Protein AF-A0A2H1JH56-F1 (afdb_monomer)

Mean predicted aligned error: 9.59 Å

Solvent-accessible surface area (backbone atoms only — not comparable to full-atom values): 7485 Å² total; per-residue (Å²): 142,88,85,82,91,70,71,98,82,67,80,95,61,45,46,69,56,55,51,50,50,52,52,56,53,55,72,72,42,90,65,87,82,66,81,47,46,87,77,46,77,48,76,46,80,59,65,58,68,41,59,71,32,37,47,52,38,52,77,62,44,45,33,72,48,66,43,74,84,80,58,95,63,44,70,60,52,54,51,50,40,58,76,68,62,45,66,42,72,26,62,44,99,84,72,42,74,41,92,89,44,69,42,62,75,54,81,87,77,58,89,55,89,92,55,107

Secondary structure (DSSP, 8-state):
-------TTS-TT-HHHHHHHHHHHHHTSS-TT---TTT-EEEE-SSS--HHHHHHHHHTT-EEEE--PPPTTHHHHHHHHHHTT-EEEEE-TTS-EEEEEEEE--BTTB--TT--

Structure (mmCIF, N/CA/C/O backbone):
data_AF-A0A2H1JH56-F1
#
_entry.id   AF-A0A2H1JH56-F1
#
loop_
_atom_site.group_PDB
_atom_site.id
_atom_site.type_symbol
_atom_site.label_atom_id
_atom_site.label_alt_id
_atom_site.label_comp_id
_atom_site.label_asym_id
_atom_site.label_entity_id
_atom_site.label_seq_id
_atom_site.pdbx_PDB_ins_code
_atom_site.Cartn_x
_atom_site.Cartn_y
_atom_site.Cartn_z
_atom_site.occupancy
_atom_site.B_iso_or_equiv
_atom_site.auth_seq_id
_atom_site.auth_comp_id
_atom_site.auth_asym_id
_atom_site.auth_atom_id
_atom_site.pdbx_PDB_model_num
ATOM 1 N N . MET A 1 1 ? 1.858 11.821 18.382 1.00 40.94 1 MET A N 1
ATOM 2 C CA . MET A 1 1 ? 2.579 10.535 18.484 1.00 40.94 1 MET A CA 1
ATOM 3 C C . MET A 1 1 ? 1.816 9.678 19.480 1.00 40.94 1 MET A C 1
ATOM 5 O O . MET A 1 1 ? 1.331 10.243 20.452 1.00 40.94 1 MET A O 1
ATOM 9 N N . ALA A 1 2 ? 1.623 8.390 19.203 1.00 54.28 2 ALA A N 1
ATOM 10 C CA . ALA A 1 2 ? 0.970 7.456 20.119 1.00 54.28 2 ALA A CA 1
ATOM 11 C C . ALA A 1 2 ? 1.945 6.319 20.414 1.00 54.28 2 ALA A C 1
ATOM 13 O O . ALA A 1 2 ? 2.526 5.758 19.487 1.00 54.28 2 ALA A O 1
ATOM 14 N N . GLU A 1 3 ? 2.135 6.016 21.692 1.00 53.12 3 GLU A N 1
ATOM 15 C CA . GLU A 1 3 ? 3.127 5.060 22.174 1.00 53.12 3 GLU A CA 1
ATOM 16 C C . GLU A 1 3 ? 2.514 4.183 23.270 1.00 53.12 3 GLU A C 1
ATOM 18 O O . GLU A 1 3 ? 1.735 4.656 24.097 1.00 53.12 3 GLU A O 1
ATOM 23 N N . ILE A 1 4 ? 2.835 2.888 23.254 1.00 62.94 4 ILE A N 1
ATOM 24 C CA . ILE A 1 4 ? 2.417 1.928 24.280 1.00 62.94 4 ILE A CA 1
ATOM 25 C C . ILE A 1 4 ? 3.679 1.450 24.995 1.00 62.94 4 ILE A C 1
ATOM 27 O O . ILE A 1 4 ? 4.514 0.765 24.403 1.00 62.94 4 ILE A O 1
ATOM 31 N N . LE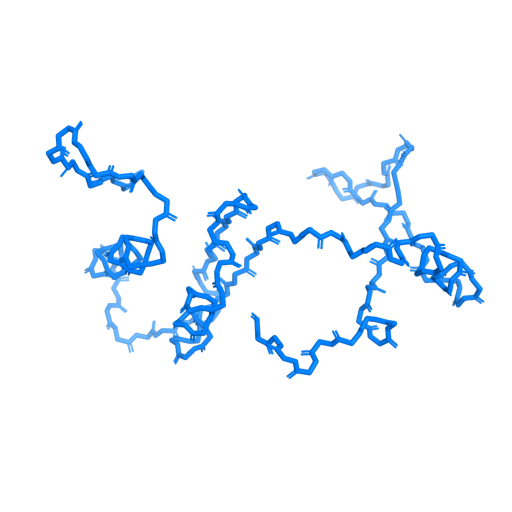U A 1 5 ? 3.812 1.798 26.276 1.00 52.56 5 LEU A N 1
ATOM 32 C CA . LEU A 1 5 ? 4.877 1.291 27.142 1.00 52.56 5 LEU A CA 1
ATOM 33 C C . LEU A 1 5 ? 4.641 -0.188 27.457 1.00 52.56 5 LEU A C 1
ATOM 35 O O . LEU A 1 5 ? 3.560 -0.573 27.906 1.00 52.56 5 LEU A O 1
ATOM 39 N N . ARG A 1 6 ? 5.669 -1.016 27.241 1.00 60.62 6 ARG A N 1
ATOM 40 C CA . ARG A 1 6 ? 5.637 -2.455 27.527 1.00 60.62 6 ARG A CA 1
ATOM 41 C C . ARG A 1 6 ? 6.666 -2.861 28.586 1.00 60.62 6 ARG A C 1
ATOM 43 O O . ARG A 1 6 ? 7.695 -2.198 28.718 1.00 60.62 6 ARG A O 1
ATOM 50 N N . PRO A 1 7 ? 6.424 -3.965 29.323 1.00 54.62 7 PRO A N 1
ATOM 51 C CA . PRO A 1 7 ? 7.452 -4.606 30.138 1.00 54.62 7 PRO A CA 1
ATOM 52 C C . PRO A 1 7 ? 8.637 -4.998 29.247 1.00 54.62 7 PRO A C 1
ATOM 54 O O . PRO A 1 7 ? 8.423 -5.474 28.132 1.00 54.62 7 PRO A O 1
ATOM 57 N N . GLY A 1 8 ? 9.868 -4.811 29.730 1.00 50.62 8 GLY A N 1
ATOM 58 C CA . GLY A 1 8 ? 11.110 -4.792 28.935 1.00 50.62 8 GLY A CA 1
ATOM 59 C C . GLY A 1 8 ? 11.542 -6.076 28.203 1.00 50.62 8 GLY A C 1
ATOM 60 O O . GLY A 1 8 ? 12.719 -6.203 27.894 1.00 50.62 8 GLY A O 1
ATOM 61 N N . ASN A 1 9 ? 10.637 -7.023 27.933 1.00 49.03 9 ASN A N 1
ATOM 62 C CA . ASN A 1 9 ? 10.915 -8.304 27.272 1.00 49.03 9 ASN A CA 1
ATOM 63 C C . ASN A 1 9 ? 9.931 -8.655 26.131 1.00 49.03 9 ASN A C 1
ATOM 65 O O . ASN A 1 9 ? 9.915 -9.787 25.654 1.00 49.03 9 ASN A O 1
ATOM 69 N N . ALA A 1 10 ? 9.070 -7.727 25.703 1.00 51.78 10 ALA A N 1
ATOM 70 C CA . ALA A 1 10 ? 8.160 -7.951 24.579 1.00 51.78 10 ALA A CA 1
ATOM 71 C C . ALA A 1 10 ? 8.738 -7.339 23.293 1.00 51.78 10 ALA A C 1
ATOM 73 O O . ALA A 1 10 ? 9.014 -6.141 23.248 1.00 51.78 10 ALA A O 1
ATOM 74 N N . GLY A 1 11 ? 8.923 -8.152 22.248 1.00 48.53 11 GLY A N 1
ATOM 75 C CA . GLY A 1 11 ? 9.367 -7.670 20.938 1.00 48.53 11 GLY A CA 1
ATOM 76 C C . GLY A 1 11 ? 8.398 -6.627 20.370 1.00 48.53 11 GLY A C 1
ATOM 77 O O . GLY A 1 11 ? 7.189 -6.848 20.344 1.00 48.53 11 GLY A O 1
ATOM 78 N N . SER A 1 12 ? 8.931 -5.496 19.900 1.00 54.06 12 SER A N 1
ATOM 79 C CA . SER A 1 12 ? 8.167 -4.310 19.477 1.00 54.06 12 SER A CA 1
ATOM 80 C C . SER A 1 12 ? 7.313 -4.485 18.201 1.00 54.06 12 SER A C 1
ATOM 82 O O . SER A 1 12 ? 6.651 -3.535 17.792 1.00 54.06 12 SER A O 1
ATOM 84 N N . ASN A 1 13 ? 7.309 -5.666 17.572 1.00 60.84 13 ASN A N 1
ATOM 85 C CA . ASN A 1 13 ? 7.023 -5.812 16.136 1.00 60.84 13 ASN A CA 1
ATOM 86 C C . ASN A 1 13 ? 5.959 -6.880 15.809 1.00 60.84 13 ASN A C 1
ATOM 88 O O . ASN A 1 13 ? 6.007 -7.490 14.743 1.00 60.84 13 ASN A O 1
ATOM 92 N N . THR A 1 14 ? 5.029 -7.183 16.722 1.00 70.50 14 THR A N 1
ATOM 93 C CA . THR A 1 14 ? 3.982 -8.185 16.440 1.00 70.50 14 THR A CA 1
ATOM 94 C C . THR A 1 14 ? 2.746 -7.518 15.850 1.00 70.50 14 THR A C 1
ATOM 96 O O . THR A 1 14 ? 2.333 -6.457 16.317 1.00 70.50 14 THR A O 1
ATOM 99 N N . ALA A 1 15 ? 2.080 -8.182 14.902 1.00 75.12 15 ALA A N 1
ATOM 100 C CA . ALA A 1 15 ? 0.797 -7.750 14.337 1.00 75.12 15 ALA A CA 1
ATOM 101 C C . ALA A 1 15 ? -0.217 -7.305 15.410 1.00 75.12 15 ALA A C 1
ATOM 103 O O . ALA A 1 15 ? -0.834 -6.246 15.313 1.00 75.12 15 ALA A O 1
ATOM 104 N N . ALA A 1 16 ? -0.330 -8.081 16.492 1.00 79.88 16 ALA A N 1
ATOM 105 C CA . ALA A 1 16 ? -1.224 -7.798 17.612 1.00 79.88 16 ALA A CA 1
ATOM 106 C C . ALA A 1 16 ? -0.952 -6.440 18.284 1.00 79.88 16 ALA A C 1
ATOM 108 O O . ALA A 1 16 ? -1.892 -5.750 18.693 1.00 79.88 16 ALA A O 1
ATOM 109 N N . ASP A 1 17 ? 0.313 -6.034 18.374 1.00 77.12 17 ASP A N 1
ATOM 110 C CA . ASP A 1 17 ? 0.701 -4.759 18.975 1.00 77.12 17 ASP A CA 1
ATOM 111 C C . ASP A 1 17 ? 0.327 -3.595 18.065 1.00 77.12 17 ASP A C 1
ATOM 113 O O . ASP A 1 17 ? -0.244 -2.607 18.527 1.00 77.12 17 ASP A O 1
ATOM 117 N N . HIS A 1 18 ? 0.567 -3.743 16.761 1.00 76.94 18 HIS A N 1
ATOM 118 C CA . HIS A 1 18 ? 0.174 -2.750 15.765 1.00 76.94 18 HIS A CA 1
ATOM 119 C C . HIS A 1 18 ? -1.346 -2.580 15.714 1.00 76.94 18 HIS A C 1
ATOM 121 O O . HIS A 1 18 ? -1.839 -1.454 15.745 1.00 76.94 18 HIS A O 1
ATOM 127 N N . ILE A 1 19 ? -2.103 -3.678 15.743 1.00 84.25 19 ILE A N 1
ATOM 128 C CA . ILE A 1 19 ? -3.569 -3.645 15.820 1.00 84.25 19 ILE A CA 1
ATOM 129 C C . ILE A 1 19 ? -4.033 -2.933 17.099 1.00 84.25 19 ILE A C 1
ATOM 131 O O . ILE A 1 19 ? -4.959 -2.121 17.056 1.00 84.25 19 ILE A O 1
ATOM 135 N N . SER A 1 20 ? -3.404 -3.220 18.242 1.00 85.88 20 SER A N 1
ATOM 136 C CA . SER A 1 20 ? -3.755 -2.602 19.528 1.00 85.88 20 SER A CA 1
ATOM 137 C C . SER A 1 20 ? -3.466 -1.102 19.537 1.00 85.88 20 SER A C 1
ATOM 139 O O . SER A 1 20 ? -4.307 -0.317 19.975 1.00 85.88 20 SER A O 1
ATOM 141 N N . LEU A 1 21 ? -2.323 -0.694 18.983 1.00 84.69 21 LEU A N 1
ATOM 142 C CA . LEU A 1 21 ? -1.960 0.709 18.824 1.00 84.69 21 LEU A CA 1
ATOM 143 C C . LEU A 1 21 ? -2.941 1.442 17.906 1.00 84.69 21 LEU A C 1
ATOM 145 O O . LEU A 1 21 ? -3.422 2.514 18.263 1.00 84.69 21 LEU A O 1
ATOM 149 N N . VAL A 1 22 ? -3.294 0.855 16.759 1.00 84.06 22 VAL A N 1
ATOM 150 C CA . VAL A 1 22 ? -4.265 1.454 15.832 1.00 84.06 22 VAL A CA 1
ATOM 151 C C . VAL A 1 22 ? -5.628 1.613 16.506 1.00 84.06 22 VAL A C 1
ATOM 153 O O . VAL A 1 22 ? -6.223 2.681 16.406 1.00 84.06 22 VAL A O 1
ATOM 156 N N . LYS A 1 23 ? -6.113 0.605 17.245 1.00 85.44 23 LYS A N 1
ATOM 157 C CA . LYS A 1 23 ? -7.366 0.716 18.016 1.00 85.44 23 LYS A CA 1
ATOM 158 C C . LYS A 1 23 ? -7.318 1.878 19.007 1.00 85.44 23 LYS A C 1
ATOM 160 O O . LYS A 1 23 ? -8.215 2.714 18.988 1.00 85.44 23 LYS A O 1
ATOM 165 N N . LEU A 1 24 ? -6.249 1.963 19.801 1.00 85.31 24 LEU A N 1
ATOM 166 C CA . LEU A 1 24 ? -6.072 3.025 20.789 1.00 85.31 24 LEU A CA 1
ATOM 167 C C . LEU A 1 24 ? -6.090 4.409 20.133 1.00 85.31 24 LEU A C 1
ATOM 169 O O . LEU A 1 24 ? -6.774 5.306 20.614 1.00 85.31 24 LEU A O 1
ATOM 173 N N . VAL A 1 25 ? -5.367 4.581 19.024 1.00 84.06 25 VAL A N 1
ATOM 174 C CA . VAL A 1 25 ? -5.335 5.852 18.290 1.00 84.06 25 VAL A CA 1
ATOM 175 C C . VAL A 1 25 ? -6.725 6.222 17.784 1.00 84.06 25 VAL A C 1
ATOM 177 O O . VAL A 1 25 ? -7.149 7.357 17.981 1.00 84.06 25 VAL A O 1
ATOM 180 N N . LEU A 1 26 ? -7.447 5.276 17.178 1.00 81.38 26 LEU A N 1
ATOM 181 C CA . LEU A 1 26 ? -8.785 5.525 16.639 1.00 81.38 26 LEU A CA 1
ATOM 182 C C . LEU A 1 26 ? -9.792 5.931 17.723 1.00 81.38 26 LEU A C 1
ATOM 184 O O . LEU A 1 26 ? -10.624 6.797 17.464 1.00 81.38 26 LEU A O 1
ATOM 188 N N . ASP A 1 27 ? -9.699 5.368 18.929 1.00 82.81 27 ASP A N 1
ATOM 189 C CA . ASP A 1 27 ? -10.597 5.709 20.043 1.00 82.81 27 ASP A CA 1
ATOM 190 C C . ASP A 1 27 ? -10.412 7.158 20.533 1.00 82.81 27 ASP A C 1
ATOM 192 O O . ASP A 1 27 ? -11.363 7.776 21.023 1.00 82.81 27 ASP A O 1
ATOM 196 N N . HIS A 1 28 ? -9.208 7.715 20.359 1.00 78.75 28 HIS A N 1
ATOM 197 C CA . HIS A 1 28 ? -8.861 9.089 20.734 1.00 78.75 28 HIS A CA 1
ATOM 198 C C . HIS A 1 28 ? -9.157 10.123 19.634 1.00 78.75 28 HIS A C 1
ATOM 200 O O . HIS A 1 28 ? -9.011 11.323 19.878 1.00 78.75 28 HIS A O 1
ATOM 206 N N . LEU A 1 29 ? -9.570 9.704 18.431 1.00 76.56 29 LEU A N 1
ATOM 207 C CA . LEU A 1 29 ? -9.894 10.639 17.355 1.00 76.56 29 LEU A CA 1
ATOM 208 C C . LEU A 1 29 ? -11.284 11.274 17.569 1.00 76.56 29 LEU A C 1
ATOM 210 O O . LEU A 1 29 ? -12.268 10.567 17.815 1.00 76.56 29 LEU A O 1
ATOM 214 N N . PRO A 1 30 ? -11.412 12.609 17.442 1.00 69.00 30 PRO A N 1
ATOM 215 C CA . PRO A 1 30 ? -12.708 13.275 17.512 1.00 69.00 30 PRO A CA 1
ATOM 216 C C . PRO A 1 30 ? -13.582 12.862 16.314 1.00 69.00 30 PRO A C 1
ATOM 218 O O . PRO A 1 30 ? -13.140 12.921 15.171 1.00 69.00 30 PRO A O 1
ATOM 221 N N . GLY A 1 31 ? -14.835 12.461 16.568 1.00 63.06 31 GLY A N 1
ATOM 222 C CA . GLY A 1 31 ? -15.774 12.028 15.517 1.00 63.06 31 GLY A CA 1
ATOM 223 C C . GLY A 1 31 ? -15.979 10.510 15.389 1.00 63.06 31 GLY A C 1
ATOM 224 O O . GLY A 1 31 ? -16.218 10.030 14.285 1.00 63.06 31 GLY A O 1
ATOM 225 N N . GLN A 1 32 ? -15.948 9.782 16.517 1.00 57.56 32 GLN A N 1
ATOM 226 C CA . GLN A 1 32 ? -16.068 8.319 16.738 1.00 57.56 32 GLN A CA 1
ATOM 227 C C . GLN A 1 32 ? -17.102 7.497 15.917 1.00 57.56 32 GLN A C 1
ATOM 229 O O . GLN A 1 32 ? -17.201 6.289 16.117 1.00 57.56 32 GLN A O 1
ATOM 234 N N . LYS A 1 33 ? -17.897 8.083 15.012 1.00 54.50 33 LYS A N 1
ATOM 235 C CA . LYS A 1 33 ? -18.994 7.398 14.301 1.00 54.50 33 LYS A CA 1
ATOM 236 C C . LYS A 1 33 ? -18.833 7.268 12.789 1.00 54.50 33 LYS A C 1
ATOM 238 O O . LYS A 1 33 ? -19.560 6.486 12.186 1.00 54.50 33 LYS A O 1
ATOM 243 N N . THR A 1 34 ? -17.903 7.975 12.163 1.00 53.69 34 THR A N 1
ATOM 244 C CA . THR A 1 34 ? -17.692 7.875 10.714 1.00 53.69 34 THR A CA 1
ATOM 245 C C . THR A 1 34 ? -16.287 7.365 10.484 1.00 53.69 34 THR A C 1
ATOM 247 O O . THR A 1 34 ? -15.358 8.134 10.672 1.00 53.69 34 THR A O 1
ATOM 250 N N . CYS A 1 35 ? -16.115 6.087 10.135 1.00 56.78 35 CYS A N 1
ATOM 251 C CA . CYS A 1 35 ? -14.843 5.577 9.618 1.00 56.78 35 CYS A CA 1
ATOM 252 C C . CYS A 1 35 ? -14.692 6.074 8.179 1.00 56.78 35 CYS A C 1
ATOM 254 O O . CYS A 1 35 ? -15.429 5.598 7.312 1.00 56.78 35 CYS A O 1
ATOM 256 N N . PRO A 1 36 ? -13.797 7.032 7.888 1.00 53.94 36 PRO A N 1
ATOM 257 C CA . PRO A 1 36 ? -13.658 7.539 6.545 1.00 53.94 36 PRO A CA 1
ATOM 258 C C . PRO A 1 36 ? -12.369 6.914 6.042 1.00 53.94 36 PRO A C 1
ATOM 260 O O . PRO A 1 36 ? -11.282 7.336 6.434 1.00 53.94 36 PRO A O 1
ATOM 263 N N . SER A 1 37 ? -12.457 5.955 5.126 1.00 55.91 37 SER A N 1
ATOM 264 C CA . SER A 1 37 ? -11.282 5.523 4.355 1.00 55.91 37 SER A CA 1
ATOM 265 C C . SER A 1 37 ? -10.474 6.714 3.809 1.00 55.91 37 SER A C 1
ATOM 267 O O . SER A 1 37 ? -9.280 6.603 3.576 1.00 55.91 37 SER A O 1
ATOM 269 N N . LYS A 1 38 ? -11.103 7.891 3.691 1.00 60.22 38 LYS A N 1
ATOM 270 C CA . LYS A 1 38 ? -10.528 9.153 3.224 1.00 60.22 38 LYS A CA 1
ATOM 271 C C . LYS A 1 38 ? -9.845 10.045 4.276 1.00 60.22 38 LYS A C 1
ATOM 273 O O . LYS A 1 38 ? -9.222 11.014 3.862 1.00 60.22 38 LYS A O 1
ATOM 278 N N . SER A 1 39 ? -9.970 9.808 5.588 1.00 71.12 39 SER A N 1
ATOM 279 C CA . SER A 1 39 ? -9.446 10.755 6.602 1.00 71.12 39 SER A CA 1
ATOM 280 C C . SER A 1 39 ? -8.304 10.226 7.465 1.00 71.12 39 SER A C 1
ATOM 282 O O . SER A 1 39 ? -7.685 11.010 8.180 1.00 71.12 39 SER A O 1
ATOM 284 N N . VAL A 1 40 ? -8.044 8.917 7.451 1.00 82.31 40 VAL A N 1
ATOM 285 C CA . VAL A 1 40 ? -6.972 8.300 8.241 1.00 82.31 40 VAL A CA 1
ATOM 286 C C . VAL A 1 40 ? -6.118 7.432 7.325 1.00 82.31 40 VAL A C 1
ATOM 288 O O . VAL A 1 40 ? -6.624 6.491 6.717 1.00 82.31 40 VAL A O 1
ATOM 291 N N . LEU A 1 41 ? -4.824 7.757 7.253 1.00 85.75 41 LEU A N 1
ATOM 292 C CA . LEU A 1 41 ? -3.798 6.978 6.561 1.00 85.75 41 LEU A CA 1
ATOM 293 C C . LEU A 1 41 ? -2.843 6.367 7.590 1.00 85.75 41 LEU A C 1
ATOM 295 O O . LEU A 1 41 ? -2.197 7.093 8.347 1.00 85.75 41 LEU A O 1
ATOM 299 N N . VAL A 1 42 ? -2.724 5.041 7.587 1.00 85.94 42 VAL A N 1
ATOM 300 C CA . VAL A 1 42 ? -1.746 4.305 8.398 1.00 85.94 42 VAL A CA 1
ATOM 301 C C . VAL A 1 42 ? -0.501 4.034 7.550 1.00 85.94 42 VAL A C 1
ATOM 303 O O . VAL A 1 42 ? -0.592 3.379 6.516 1.00 85.94 42 VAL A O 1
ATOM 306 N N . ARG A 1 43 ? 0.668 4.540 7.964 1.00 85.50 43 ARG A N 1
ATOM 307 C CA . ARG A 1 43 ? 1.948 4.307 7.270 1.00 85.50 43 ARG A CA 1
ATOM 308 C C . ARG A 1 43 ? 2.856 3.414 8.095 1.00 85.50 43 ARG A C 1
ATOM 310 O O . ARG A 1 43 ? 3.005 3.663 9.291 1.00 85.50 43 ARG A O 1
ATOM 317 N N . THR A 1 44 ? 3.468 2.416 7.461 1.00 78.44 44 THR A N 1
ATOM 318 C CA . THR A 1 44 ? 4.357 1.478 8.150 1.00 78.44 44 THR A CA 1
ATOM 319 C C . THR A 1 44 ? 5.563 1.060 7.290 1.00 78.44 44 THR A C 1
ATOM 321 O O . THR A 1 44 ? 5.443 0.871 6.080 1.00 78.44 44 THR A O 1
ATOM 324 N N . ASP A 1 45 ? 6.750 0.945 7.889 1.00 67.81 45 ASP A N 1
ATOM 325 C CA . ASP A 1 45 ? 8.012 0.651 7.201 1.00 67.81 45 ASP A CA 1
ATOM 326 C C . ASP A 1 45 ? 8.419 -0.823 7.366 1.00 67.81 45 ASP A C 1
ATOM 328 O O . ASP A 1 45 ? 9.116 -1.197 8.296 1.00 67.81 45 ASP A O 1
ATOM 332 N N . THR A 1 46 ? 8.011 -1.683 6.425 1.00 56.16 46 THR A N 1
ATOM 333 C CA . THR A 1 46 ? 8.536 -3.050 6.149 1.00 56.16 46 THR A CA 1
ATOM 334 C C . THR A 1 46 ? 8.570 -4.111 7.274 1.00 56.16 46 THR A C 1
ATOM 336 O O . THR A 1 46 ? 8.611 -5.294 6.957 1.00 56.16 46 THR A O 1
ATOM 339 N N . ALA A 1 47 ? 8.485 -3.771 8.563 1.00 53.91 47 ALA A N 1
ATOM 340 C CA . ALA A 1 47 ? 8.546 -4.709 9.695 1.00 53.91 47 ALA A CA 1
ATOM 341 C C . ALA A 1 47 ? 7.165 -5.054 10.291 1.00 53.91 47 ALA A C 1
ATOM 343 O O . ALA A 1 47 ? 7.062 -5.778 11.276 1.00 53.91 47 ALA A O 1
ATOM 344 N N . VAL A 1 48 ? 6.100 -4.512 9.700 1.00 51.78 48 VAL A N 1
ATOM 345 C CA . VAL A 1 48 ? 4.738 -4.457 10.269 1.00 51.78 48 VAL A CA 1
ATOM 346 C C . VAL A 1 48 ? 3.653 -4.784 9.234 1.00 51.78 48 VAL A C 1
ATOM 348 O O . VAL A 1 48 ? 2.492 -4.981 9.590 1.00 51.78 48 VAL A O 1
ATOM 351 N N . GLY A 1 49 ? 4.030 -4.968 7.965 1.00 56.88 49 GLY A N 1
ATOM 352 C CA . GLY A 1 49 ? 3.176 -5.507 6.897 1.00 56.88 49 GLY A CA 1
ATOM 353 C C . GLY A 1 49 ? 2.942 -7.016 7.029 1.00 56.88 49 GLY A C 1
ATOM 354 O O . GLY A 1 49 ? 3.098 -7.756 6.066 1.00 56.88 49 GLY A O 1
ATOM 355 N N . THR A 1 50 ? 2.632 -7.489 8.236 1.00 71.19 50 THR A N 1
ATOM 356 C CA . THR A 1 50 ? 2.100 -8.844 8.417 1.00 71.19 50 THR A CA 1
ATOM 357 C C . THR A 1 50 ? 0.688 -8.874 7.850 1.00 71.19 50 THR A C 1
ATOM 359 O O . THR A 1 50 ? -0.074 -7.925 8.047 1.00 71.19 50 THR A O 1
ATOM 362 N N . HIS A 1 51 ? 0.341 -9.964 7.170 1.00 79.62 51 HIS A N 1
ATOM 363 C CA . HIS A 1 51 ? -0.968 -10.159 6.542 1.00 79.62 51 HIS A CA 1
ATOM 364 C C . HIS A 1 51 ? -2.125 -9.868 7.510 1.00 79.62 51 HIS A C 1
ATOM 366 O O . HIS A 1 51 ? -3.010 -9.078 7.203 1.00 79.62 51 HIS A O 1
ATOM 372 N N . ASP A 1 52 ? -2.014 -10.347 8.753 1.00 82.00 52 ASP A N 1
ATOM 373 C CA . ASP A 1 52 ? -2.978 -10.094 9.833 1.00 82.00 52 ASP A CA 1
ATOM 374 C C . ASP A 1 52 ? -3.215 -8.598 10.118 1.00 82.00 52 ASP A C 1
ATOM 376 O O . ASP A 1 52 ? -4.334 -8.172 10.419 1.00 82.00 52 ASP A O 1
ATOM 380 N N . SER A 1 53 ? -2.163 -7.776 10.043 1.00 80.56 53 SER A N 1
ATOM 381 C CA . SER A 1 53 ? -2.271 -6.334 10.285 1.00 80.56 53 SER A CA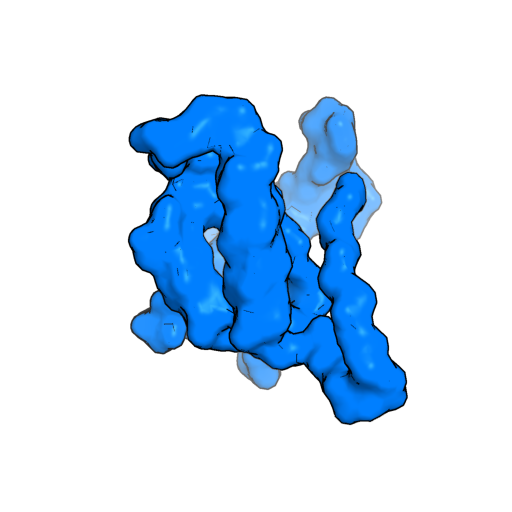 1
ATOM 382 C C . SER A 1 53 ? -2.994 -5.639 9.135 1.00 80.56 53 SER A C 1
ATOM 384 O O . SER A 1 53 ? -3.860 -4.796 9.373 1.00 80.56 53 SER A O 1
ATOM 386 N N . LEU A 1 54 ? -2.671 -6.008 7.894 1.00 86.94 54 LEU A N 1
ATOM 387 C CA . LEU A 1 54 ? -3.306 -5.460 6.693 1.00 86.94 54 LEU A CA 1
ATOM 388 C C . LEU A 1 54 ? -4.760 -5.906 6.571 1.00 86.94 54 LEU A C 1
ATOM 390 O O . LEU A 1 54 ? -5.633 -5.090 6.272 1.00 86.94 54 LEU A O 1
ATOM 394 N N . GLU A 1 55 ? -5.051 -7.158 6.914 1.00 88.50 55 GLU A N 1
ATOM 395 C CA . GLU A 1 55 ? -6.407 -7.688 6.957 1.00 88.50 55 GLU A CA 1
ATOM 396 C C . GLU A 1 55 ? -7.267 -6.908 7.966 1.00 88.50 55 GLU A C 1
ATOM 398 O O . GLU A 1 55 ? -8.402 -6.527 7.666 1.00 88.50 55 GLU A O 1
ATOM 403 N N . PHE A 1 56 ? -6.720 -6.588 9.146 1.00 86.81 56 PHE A N 1
ATOM 404 C CA . PHE A 1 56 ? -7.400 -5.745 10.131 1.00 86.81 56 PHE A CA 1
ATOM 405 C C . PHE A 1 56 ? -7.688 -4.331 9.601 1.00 86.81 56 PHE A C 1
ATOM 407 O O . PHE A 1 56 ? -8.812 -3.839 9.756 1.00 86.81 56 PHE A O 1
ATOM 414 N N . LEU A 1 57 ? -6.699 -3.672 8.987 1.00 87.19 57 LEU A N 1
ATOM 415 C CA . LEU A 1 57 ? -6.859 -2.320 8.434 1.00 87.19 57 LEU A CA 1
ATOM 416 C C . LEU A 1 57 ? -7.896 -2.300 7.302 1.00 87.19 57 LEU A C 1
ATOM 418 O O . LEU A 1 57 ? -8.779 -1.438 7.294 1.00 87.19 57 LEU A O 1
ATOM 422 N N . THR A 1 58 ? -7.847 -3.302 6.422 1.00 87.75 58 THR A N 1
ATOM 423 C CA . THR A 1 58 ? -8.785 -3.502 5.309 1.00 87.75 58 THR A CA 1
ATOM 424 C C . THR A 1 58 ? -10.208 -3.720 5.811 1.00 87.75 58 THR A C 1
ATOM 426 O O . THR A 1 58 ? -11.121 -3.000 5.407 1.00 87.75 58 THR A O 1
ATOM 429 N N . LYS A 1 59 ? -10.412 -4.642 6.766 1.00 86.75 59 LYS A N 1
ATOM 430 C CA . LYS A 1 59 ? -11.728 -4.904 7.386 1.00 86.75 59 LYS A CA 1
ATOM 431 C C . LYS A 1 59 ? -12.329 -3.660 8.038 1.00 86.75 59 LYS A C 1
ATOM 433 O O . LYS A 1 59 ? -13.548 -3.528 8.109 1.00 86.75 59 LYS A O 1
ATOM 438 N N . ARG A 1 60 ? -11.485 -2.750 8.529 1.00 83.12 60 ARG A N 1
ATOM 439 C CA . ARG A 1 60 ? -11.908 -1.500 9.171 1.00 83.12 60 ARG A CA 1
ATOM 440 C C . ARG A 1 60 ? -12.083 -0.338 8.187 1.00 83.12 60 ARG A C 1
ATOM 442 O O . ARG A 1 60 ? -12.479 0.747 8.610 1.00 83.12 60 ARG A O 1
ATOM 449 N N . GLY A 1 61 ? -11.824 -0.560 6.896 1.00 83.50 61 GLY A N 1
ATOM 450 C CA . GLY A 1 61 ? -11.962 0.441 5.841 1.00 83.50 61 GLY A CA 1
ATOM 451 C C . GLY A 1 61 ? -10.979 1.602 5.981 1.00 83.50 61 GLY A C 1
ATOM 452 O O . GLY A 1 61 ? -11.336 2.732 5.660 1.00 83.50 61 GLY A O 1
ATOM 453 N N . LEU A 1 62 ? -9.779 1.357 6.512 1.00 86.12 62 LEU A N 1
ATOM 454 C CA . LEU A 1 62 ? -8.735 2.372 6.678 1.00 86.12 62 LEU A CA 1
ATOM 455 C C . LEU A 1 62 ? -7.815 2.391 5.456 1.00 86.12 62 LEU A C 1
ATOM 457 O O . LEU A 1 62 ? -7.512 1.340 4.901 1.00 86.12 62 LEU A O 1
ATOM 461 N N . SER A 1 63 ? -7.328 3.573 5.071 1.00 87.69 63 SER A N 1
ATOM 462 C CA . SER A 1 63 ? -6.259 3.667 4.073 1.00 87.69 63 SER A CA 1
ATOM 463 C C . SER A 1 63 ? -4.917 3.318 4.709 1.00 87.69 63 SER A C 1
ATOM 465 O O . SER A 1 63 ? -4.630 3.740 5.835 1.00 87.69 63 SER A O 1
ATOM 467 N N . TYR A 1 64 ? -4.070 2.591 3.983 1.00 87.12 64 TYR A N 1
ATOM 468 C CA . TYR A 1 64 ? -2.741 2.213 4.451 1.00 87.12 64 TYR A CA 1
ATOM 469 C C . TYR A 1 64 ? -1.687 2.287 3.345 1.00 87.12 64 TYR A C 1
ATOM 471 O O . TYR A 1 64 ? -1.987 2.180 2.161 1.00 87.12 64 TYR A O 1
ATOM 479 N N . SER A 1 65 ? -0.440 2.505 3.753 1.00 86.19 65 SER A N 1
ATOM 480 C CA . SER A 1 65 ? 0.741 2.445 2.893 1.00 86.19 65 SER A CA 1
ATOM 481 C C . SER A 1 65 ? 1.830 1.702 3.650 1.00 86.19 65 SER A C 1
ATOM 483 O O . SER A 1 65 ? 2.216 2.112 4.749 1.00 86.19 65 SER A O 1
ATOM 485 N N . VAL A 1 66 ? 2.285 0.590 3.079 1.00 84.38 66 VAL A N 1
ATOM 486 C CA . VAL A 1 66 ? 3.247 -0.305 3.717 1.00 84.38 66 VAL A CA 1
ATOM 487 C C . VAL A 1 66 ? 4.423 -0.577 2.800 1.00 84.38 66 VAL A C 1
ATOM 489 O O . VAL A 1 66 ? 4.278 -0.655 1.582 1.00 84.38 66 VAL A O 1
ATOM 492 N N . GLY A 1 67 ? 5.600 -0.719 3.400 1.00 80.19 67 GLY A N 1
ATOM 493 C CA . GLY A 1 67 ? 6.758 -1.249 2.694 1.00 80.19 67 GLY A CA 1
ATOM 494 C C . GLY A 1 67 ? 6.570 -2.738 2.397 1.00 80.19 67 GLY A C 1
ATOM 495 O O . GLY A 1 67 ? 6.220 -3.507 3.294 1.00 80.19 67 GLY A O 1
ATOM 496 N N . TRP A 1 68 ? 6.820 -3.132 1.152 1.00 77.25 68 TRP A N 1
ATOM 497 C CA . TRP A 1 68 ? 6.694 -4.506 0.680 1.00 77.25 68 TRP A CA 1
ATOM 498 C C . TRP A 1 68 ? 8.051 -5.020 0.200 1.00 77.25 68 TRP A C 1
ATOM 500 O O . TRP A 1 68 ? 8.764 -4.323 -0.525 1.00 77.25 68 TRP A O 1
ATOM 510 N N . MET A 1 69 ? 8.433 -6.223 0.630 1.00 77.06 69 MET A N 1
ATOM 511 C CA . MET A 1 69 ? 9.664 -6.848 0.155 1.00 77.06 69 MET A CA 1
ATOM 512 C C . MET A 1 69 ? 9.419 -7.402 -1.246 1.00 77.06 69 MET A C 1
ATOM 514 O O . MET A 1 69 ? 8.570 -8.273 -1.423 1.00 77.06 69 MET A O 1
ATOM 518 N N . LEU A 1 70 ? 10.183 -6.910 -2.223 1.00 78.12 70 LEU A N 1
ATOM 519 C CA . LEU A 1 70 ? 10.102 -7.425 -3.582 1.00 78.12 70 LEU A CA 1
ATOM 520 C C . LEU A 1 70 ? 10.515 -8.913 -3.624 1.00 78.12 70 LEU A C 1
ATOM 522 O O . LEU A 1 70 ? 11.442 -9.323 -2.919 1.00 78.12 70 LEU A O 1
ATOM 526 N N . PRO A 1 71 ? 9.841 -9.729 -4.447 1.00 80.62 71 PRO A N 1
ATOM 527 C CA . PRO A 1 71 ? 10.053 -11.164 -4.526 1.00 80.62 71 PRO A CA 1
ATOM 528 C C . PRO A 1 71 ? 11.344 -11.479 -5.285 1.00 80.62 71 PRO A C 1
ATOM 530 O O . PRO A 1 71 ? 11.893 -10.648 -6.004 1.00 80.62 71 PRO A O 1
ATOM 533 N N . TYR A 1 72 ? 11.837 -12.710 -5.178 1.00 82.88 72 TYR A N 1
ATOM 534 C CA . TYR A 1 72 ? 13.104 -13.100 -5.809 1.00 82.88 72 TYR A CA 1
ATOM 535 C C . TYR A 1 72 ? 13.132 -12.933 -7.339 1.00 82.88 72 TYR A C 1
ATOM 537 O O . TYR A 1 72 ? 14.201 -12.709 -7.898 1.00 82.88 72 TYR A O 1
ATOM 545 N N . ASN A 1 73 ? 11.976 -12.968 -8.007 1.00 84.75 73 ASN A N 1
ATOM 546 C CA . ASN A 1 73 ? 11.813 -12.698 -9.443 1.00 84.75 73 ASN A CA 1
ATOM 547 C C . ASN A 1 73 ? 11.722 -11.193 -9.774 1.00 84.75 73 ASN A C 1
ATOM 549 O O . ASN A 1 73 ? 11.104 -10.793 -10.762 1.00 84.75 73 ASN A O 1
ATOM 553 N N . THR A 1 74 ? 12.309 -10.339 -8.931 1.00 84.25 74 THR A N 1
ATOM 554 C CA . THR A 1 74 ? 12.381 -8.890 -9.156 1.00 84.25 74 THR A CA 1
ATOM 555 C C . THR A 1 74 ? 12.915 -8.544 -10.557 1.00 84.25 74 THR A C 1
ATOM 557 O O . THR A 1 74 ? 12.274 -7.739 -11.229 1.00 84.25 74 THR A O 1
ATOM 560 N N . PRO A 1 75 ? 14.019 -9.134 -11.064 1.00 88.69 75 PRO A N 1
ATOM 561 C CA . PRO A 1 75 ? 14.548 -8.775 -12.384 1.00 88.69 75 PRO A CA 1
ATOM 562 C C . PRO A 1 75 ? 13.543 -8.977 -13.529 1.00 88.69 75 PRO A C 1
ATOM 564 O O . PRO A 1 75 ? 13.458 -8.153 -14.441 1.00 88.69 75 PRO A O 1
ATOM 567 N N . GLU A 1 76 ? 12.750 -10.047 -13.476 1.00 88.94 76 GLU A N 1
ATOM 568 C CA . GLU A 1 76 ? 11.718 -10.338 -14.468 1.00 88.94 76 GLU A CA 1
ATOM 569 C C . GLU A 1 76 ? 10.579 -9.317 -14.417 1.00 88.94 76 GLU A C 1
ATOM 571 O O . GLU A 1 76 ? 10.126 -8.867 -15.473 1.00 88.94 76 GLU A O 1
ATOM 576 N N . LEU A 1 77 ? 10.160 -8.916 -13.211 1.00 86.94 77 LEU A N 1
ATOM 577 C CA . LEU A 1 77 ? 9.144 -7.879 -13.011 1.00 86.94 77 LEU A CA 1
ATOM 578 C C . LEU A 1 77 ? 9.603 -6.539 -13.598 1.00 86.94 77 LEU A C 1
ATOM 580 O O . LEU A 1 77 ? 8.851 -5.903 -14.334 1.00 86.94 77 LEU A O 1
ATOM 584 N N . TYR A 1 78 ? 10.855 -6.139 -13.350 1.00 88.19 78 TYR A N 1
ATOM 585 C CA . TYR A 1 78 ? 11.426 -4.919 -13.933 1.00 88.19 78 TYR A CA 1
ATOM 586 C C . TYR A 1 78 ? 11.377 -4.942 -15.463 1.00 88.19 78 TYR A C 1
ATOM 588 O O . TYR A 1 78 ? 10.952 -3.965 -16.079 1.00 88.19 78 TYR A O 1
ATOM 596 N N . ARG A 1 79 ? 11.752 -6.069 -16.083 1.00 90.38 79 ARG A N 1
ATOM 597 C CA . ARG A 1 79 ? 11.693 -6.217 -17.543 1.00 90.38 79 ARG A CA 1
ATOM 598 C C . ARG A 1 79 ? 10.263 -6.097 -18.068 1.00 90.38 79 ARG A C 1
ATOM 600 O O . ARG A 1 79 ? 10.044 -5.405 -19.053 1.00 90.38 79 ARG A O 1
ATOM 607 N N . GLN A 1 80 ? 9.297 -6.734 -17.410 1.00 90.31 80 GLN A N 1
ATOM 608 C CA . GLN A 1 80 ? 7.888 -6.649 -17.806 1.00 90.31 80 GLN A CA 1
ATOM 609 C C . GLN A 1 80 ? 7.355 -5.214 -17.724 1.00 90.31 80 GLN A C 1
ATOM 611 O O . GLN A 1 80 ? 6.696 -4.764 -18.656 1.00 90.31 80 GLN A O 1
ATOM 616 N N . LEU A 1 81 ? 7.678 -4.474 -16.659 1.00 91.25 81 LEU A N 1
ATOM 617 C CA . LEU A 1 81 ? 7.296 -3.064 -16.527 1.00 91.25 81 LEU A CA 1
ATOM 618 C C . LEU A 1 81 ? 7.893 -2.202 -17.647 1.00 91.25 81 LEU A C 1
ATOM 620 O O . LEU A 1 81 ? 7.207 -1.335 -18.191 1.00 91.25 81 LEU A O 1
ATOM 624 N N . SER A 1 82 ? 9.148 -2.458 -18.026 1.00 90.44 82 SER A N 1
ATOM 625 C CA . SER A 1 82 ? 9.788 -1.788 -19.161 1.00 90.44 82 SER A CA 1
ATOM 626 C C . SER A 1 82 ? 9.127 -2.136 -20.497 1.00 90.44 82 SER A C 1
ATOM 628 O O . SER A 1 82 ? 8.841 -1.229 -21.274 1.00 90.44 82 SER A O 1
ATOM 630 N N . ASP A 1 83 ? 8.829 -3.415 -20.746 1.00 91.38 83 ASP A N 1
ATOM 631 C CA . ASP A 1 83 ? 8.169 -3.876 -21.978 1.00 91.38 83 ASP A CA 1
ATOM 632 C C . ASP A 1 83 ? 6.751 -3.287 -22.125 1.00 91.38 83 ASP A C 1
ATOM 634 O O . ASP A 1 83 ? 6.298 -3.012 -23.236 1.00 91.38 83 ASP A O 1
ATOM 638 N N . LEU A 1 84 ? 6.060 -3.059 -21.003 1.00 90.12 84 LEU A N 1
ATOM 639 C CA . LEU A 1 84 ? 4.738 -2.428 -20.951 1.00 90.12 84 LEU A CA 1
ATOM 640 C C . LEU A 1 84 ? 4.783 -0.893 -21.022 1.00 90.12 84 LEU A C 1
ATOM 642 O O . LEU A 1 84 ? 3.729 -0.267 -21.116 1.00 90.12 84 LEU A O 1
ATOM 646 N N . GLY A 1 85 ? 5.969 -0.276 -20.960 1.00 90.19 85 GLY A N 1
ATOM 647 C CA . GLY A 1 85 ? 6.107 1.181 -20.893 1.00 90.19 85 GLY A CA 1
ATOM 648 C C . GLY A 1 85 ? 5.469 1.788 -19.638 1.00 90.19 85 GLY A C 1
ATOM 649 O O . GLY A 1 85 ? 4.942 2.894 -19.696 1.00 90.19 85 GLY A O 1
ATOM 650 N N . ALA A 1 86 ? 5.475 1.056 -18.520 1.00 91.25 86 ALA A N 1
ATOM 651 C CA . ALA A 1 86 ? 4.760 1.421 -17.294 1.00 91.25 86 ALA A CA 1
ATOM 652 C C . ALA A 1 86 ? 5.493 2.452 -16.411 1.00 91.25 86 ALA A C 1
ATOM 654 O O . ALA A 1 86 ? 4.929 2.916 -15.421 1.00 91.25 86 ALA A O 1
ATOM 655 N N . TRP A 1 87 ? 6.743 2.789 -16.740 1.00 92.69 87 TRP A N 1
ATOM 656 C CA . TRP A 1 87 ? 7.546 3.766 -16.003 1.00 92.69 87 TRP A CA 1
ATOM 657 C C . TRP A 1 87 ? 7.136 5.200 -16.353 1.00 92.69 87 TRP A C 1
ATOM 659 O O . TRP A 1 87 ? 7.055 5.565 -17.526 1.00 92.69 87 TRP A O 1
ATOM 669 N N . GLY A 1 88 ? 6.920 6.017 -15.327 1.00 91.75 88 GLY A N 1
ATOM 670 C CA . GLY A 1 88 ? 6.741 7.461 -15.426 1.00 91.75 88 GLY A CA 1
ATOM 671 C C . GLY A 1 88 ? 7.660 8.200 -14.450 1.00 91.75 88 GLY A C 1
ATOM 672 O O . GLY A 1 88 ? 8.188 7.579 -13.526 1.00 91.75 88 GLY A O 1
ATOM 673 N N . PRO A 1 89 ? 7.845 9.518 -14.625 1.00 91.19 89 PRO A N 1
ATOM 674 C CA . PRO A 1 89 ? 8.675 10.307 -13.723 1.00 91.19 89 PRO A CA 1
ATOM 675 C C . PRO A 1 89 ? 8.101 10.274 -12.304 1.00 91.19 89 PRO A C 1
ATOM 677 O O . PRO A 1 89 ? 6.891 10.414 -12.116 1.00 91.19 89 PRO A O 1
ATOM 680 N N . ALA A 1 90 ? 8.960 10.104 -11.300 1.00 91.62 90 ALA A N 1
ATOM 681 C CA . ALA A 1 90 ? 8.546 10.277 -9.914 1.00 91.62 90 ALA A CA 1
ATOM 682 C C . ALA A 1 90 ? 8.470 11.772 -9.581 1.00 91.62 90 ALA A C 1
ATOM 684 O O . ALA A 1 90 ? 9.403 12.512 -9.875 1.00 91.62 90 ALA A O 1
ATOM 685 N N . ASP A 1 91 ? 7.399 12.217 -8.930 1.00 91.38 91 ASP A N 1
ATOM 686 C CA . ASP A 1 91 ? 7.275 13.608 -8.493 1.00 91.38 91 ASP A CA 1
ATOM 687 C C . ASP A 1 91 ? 7.955 13.845 -7.133 1.00 91.38 91 ASP A C 1
ATOM 689 O O . ASP A 1 91 ? 7.915 13.007 -6.228 1.00 91.38 91 ASP A O 1
ATOM 693 N N . ASP A 1 92 ? 8.568 15.016 -6.976 1.00 87.69 92 ASP A N 1
ATOM 694 C CA . ASP A 1 92 ? 9.109 15.516 -5.718 1.00 87.69 92 ASP A CA 1
ATOM 695 C C . ASP A 1 92 ? 7.993 16.041 -4.790 1.00 87.69 92 ASP A C 1
ATOM 697 O O . ASP A 1 92 ? 6.797 16.018 -5.095 1.00 87.69 92 ASP A O 1
ATOM 701 N N . THR A 1 93 ? 8.373 16.581 -3.630 1.00 85.00 93 THR A N 1
ATOM 702 C CA . THR A 1 93 ? 7.410 17.158 -2.675 1.00 85.00 93 THR A CA 1
ATOM 703 C C . THR A 1 93 ? 6.656 18.384 -3.203 1.00 85.00 93 THR A C 1
ATOM 705 O O . THR A 1 93 ? 5.670 18.793 -2.594 1.00 85.00 93 THR A O 1
ATOM 708 N N . ASN A 1 94 ? 7.116 18.986 -4.301 1.00 88.56 94 ASN A N 1
ATOM 709 C CA . ASN A 1 94 ? 6.512 20.139 -4.960 1.00 88.56 94 ASN A CA 1
ATOM 710 C C . ASN A 1 94 ? 5.677 19.734 -6.190 1.00 88.56 94 ASN A C 1
ATOM 712 O O . ASN A 1 94 ? 5.150 20.611 -6.878 1.00 88.56 94 ASN A O 1
ATOM 716 N N . GLY A 1 95 ? 5.547 18.432 -6.475 1.00 85.19 95 GLY A N 1
ATOM 717 C CA . GLY A 1 95 ? 4.842 17.929 -7.652 1.00 85.19 95 GLY A CA 1
ATOM 718 C C . GLY A 1 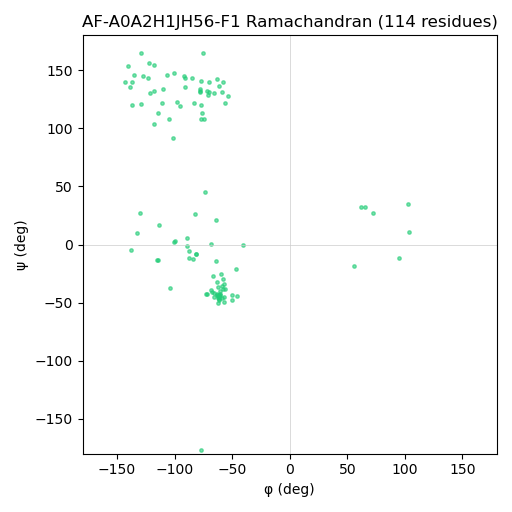95 ? 5.605 18.168 -8.956 1.00 85.19 95 GLY A C 1
ATOM 719 O O . GLY A 1 95 ? 4.977 18.373 -9.993 1.00 85.19 95 GLY A O 1
ATOM 720 N N . GLN A 1 96 ? 6.935 18.260 -8.897 1.00 89.56 96 GLN A N 1
ATOM 721 C CA . GLN A 1 96 ? 7.804 18.359 -10.067 1.00 89.56 96 GLN A CA 1
ATOM 722 C C . GLN A 1 96 ? 8.551 17.041 -10.289 1.00 89.56 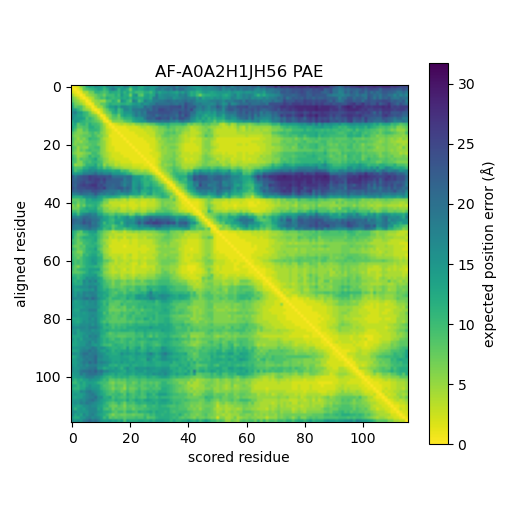96 GLN A C 1
ATOM 724 O O . GLN A 1 96 ? 8.960 16.426 -9.306 1.00 89.56 96 GLN A O 1
ATOM 729 N N . PRO A 1 97 ? 8.818 16.637 -11.542 1.00 89.06 97 PRO A N 1
ATOM 730 C CA . PRO A 1 97 ? 9.622 15.453 -11.822 1.00 89.06 97 PRO A CA 1
ATOM 731 C C . PRO A 1 97 ? 10.985 15.487 -11.116 1.00 89.06 97 PRO A C 1
ATOM 733 O O . PRO A 1 97 ? 11.741 16.454 -11.242 1.00 89.06 97 PRO A O 1
ATOM 736 N N . CYS A 1 98 ? 11.306 14.417 -10.395 1.00 88.62 98 CYS A N 1
ATOM 737 C CA . CYS A 1 98 ? 12.610 14.178 -9.797 1.00 88.62 98 CYS A CA 1
ATOM 738 C C . CYS A 1 98 ? 13.635 13.838 -10.881 1.00 88.62 98 CYS A C 1
ATOM 740 O O . CYS A 1 98 ? 13.421 12.944 -11.697 1.00 88.62 98 CYS A O 1
ATOM 742 N N . ASP A 1 99 ? 14.798 14.486 -10.834 1.00 84.06 99 ASP A N 1
ATOM 743 C CA . ASP A 1 99 ? 15.939 14.083 -11.655 1.00 84.06 99 ASP A CA 1
ATOM 744 C C . ASP A 1 99 ? 16.603 12.845 -11.026 1.00 84.06 99 ASP A C 1
ATOM 746 O O . ASP A 1 99 ? 17.209 12.924 -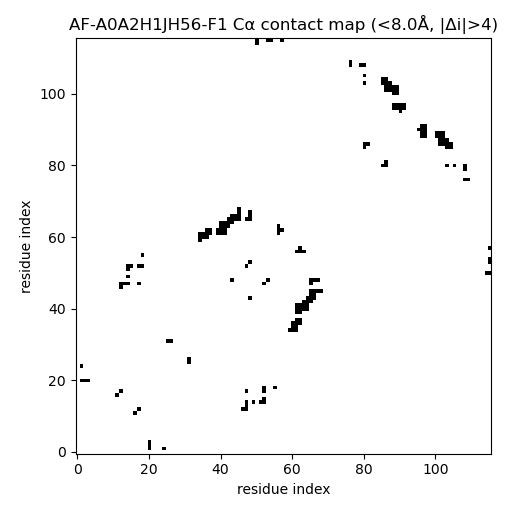9.954 1.00 84.06 99 ASP A O 1
ATOM 750 N N . GLY A 1 100 ? 16.430 11.683 -11.661 1.00 86.00 100 GLY A N 1
ATOM 751 C CA . GLY A 1 100 ? 17.043 10.415 -11.247 1.00 86.00 100 GLY A CA 1
ATOM 752 C C . GLY A 1 100 ? 16.126 9.409 -10.541 1.00 86.00 100 GLY A C 1
ATOM 753 O O . GLY A 1 100 ? 16.637 8.424 -10.007 1.00 86.00 100 GLY A O 1
ATOM 754 N N . ALA A 1 101 ? 14.805 9.618 -10.532 1.00 89.25 101 ALA A N 1
ATOM 755 C CA . ALA A 1 101 ? 13.852 8.641 -10.006 1.00 89.25 101 ALA A CA 1
ATOM 756 C C . ALA A 1 101 ? 12.604 8.516 -10.890 1.00 89.25 101 ALA A C 1
ATOM 758 O O . ALA A 1 101 ? 11.992 9.515 -11.257 1.00 89.25 101 ALA A O 1
ATOM 759 N N . ASP A 1 102 ? 12.196 7.272 -11.138 1.00 90.81 102 ASP A N 1
ATOM 760 C CA . ASP A 1 102 ? 10.968 6.917 -11.847 1.00 90.81 102 ASP A CA 1
ATOM 761 C C . ASP A 1 102 ? 10.081 6.040 -10.955 1.00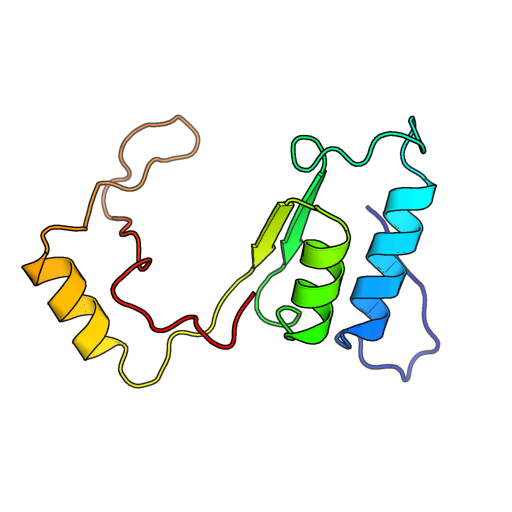 90.81 102 ASP A C 1
ATOM 763 O O . ASP A 1 102 ? 10.551 5.359 -10.037 1.00 90.81 102 ASP A O 1
ATOM 767 N N . VAL A 1 103 ? 8.783 6.041 -11.242 1.00 91.62 103 VAL A N 1
ATOM 768 C CA . VAL A 1 103 ? 7.768 5.222 -10.581 1.00 91.62 103 VAL A CA 1
ATOM 769 C C . VAL A 1 103 ? 7.033 4.379 -11.618 1.00 91.62 103 VAL A C 1
ATOM 771 O O . VAL A 1 103 ? 6.777 4.826 -12.734 1.00 91.62 103 VAL A O 1
ATOM 774 N N . ALA A 1 104 ? 6.679 3.153 -11.25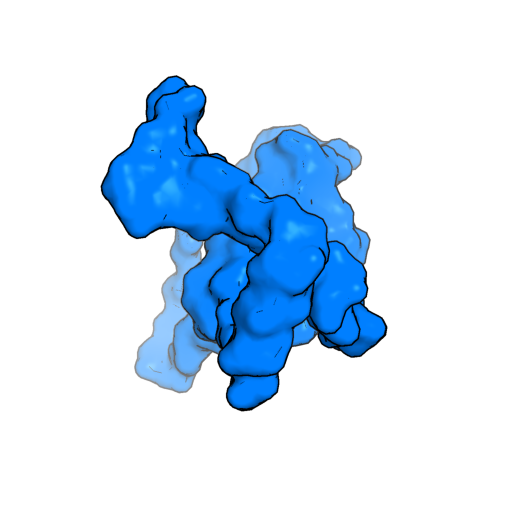1 1.00 92.00 104 ALA A N 1
ATOM 775 C CA . ALA A 1 104 ? 5.824 2.292 -12.053 1.00 92.00 104 ALA A CA 1
ATOM 776 C C . ALA A 1 104 ? 4.781 1.622 -11.159 1.00 92.00 104 ALA A C 1
ATOM 778 O O . ALA A 1 104 ? 5.056 1.290 -10.004 1.00 92.00 104 ALA A O 1
ATOM 779 N N . GLU A 1 105 ? 3.588 1.417 -11.707 1.00 88.06 105 GLU A N 1
ATOM 780 C CA . GLU A 1 105 ? 2.521 0.667 -11.0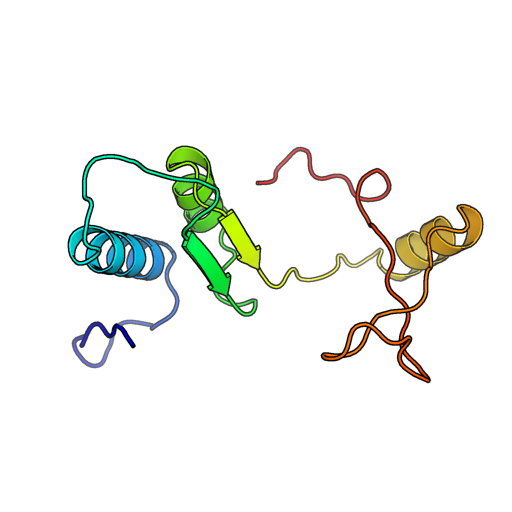54 1.00 88.06 105 GLU A CA 1
ATOM 781 C C . GLU A 1 105 ? 2.744 -0.832 -11.287 1.00 88.06 105 GLU A C 1
ATOM 783 O O . GLU A 1 105 ? 2.813 -1.288 -12.428 1.00 88.06 105 GLU A O 1
ATOM 788 N N . LEU A 1 106 ? 2.872 -1.604 -10.204 1.00 86.62 106 LEU A N 1
ATOM 789 C CA . LEU A 1 106 ? 3.054 -3.058 -10.281 1.00 86.62 106 LEU A CA 1
ATOM 790 C C . LEU A 1 106 ? 1.719 -3.805 -10.418 1.00 86.62 106 LEU A C 1
ATOM 792 O O . LEU A 1 106 ? 1.713 -5.002 -10.727 1.00 86.62 106 LEU A O 1
ATOM 796 N N . THR A 1 107 ? 0.590 -3.124 -10.196 1.00 82.19 107 THR A N 1
ATOM 797 C CA . THR A 1 107 ? -0.748 -3.703 -10.345 1.00 82.19 107 THR A CA 1
ATOM 798 C C . THR A 1 107 ? -0.932 -4.269 -11.756 1.00 82.19 107 THR A C 1
ATOM 800 O O . THR A 1 107 ? -0.808 -3.561 -12.753 1.00 82.19 107 THR A O 1
ATOM 803 N N . GLY A 1 108 ? -1.240 -5.567 -11.841 1.00 79.44 108 GLY A N 1
ATOM 804 C CA . GLY A 1 108 ? -1.417 -6.296 -13.105 1.00 79.44 108 GLY A CA 1
ATOM 805 C C . GLY A 1 108 ? -0.173 -7.040 -13.600 1.00 79.44 108 GLY A C 1
ATOM 806 O O . GLY A 1 108 ? -0.294 -7.880 -14.489 1.00 79.44 108 GLY A O 1
ATOM 807 N N . VAL A 1 109 ? 0.995 -6.784 -13.005 1.00 83.81 109 VAL A N 1
ATOM 808 C CA . VAL A 1 109 ? 2.235 -7.541 -13.249 1.00 83.81 109 VAL A CA 1
ATOM 809 C C . VAL A 1 109 ? 2.523 -8.491 -12.087 1.00 83.81 109 VAL A C 1
ATOM 811 O O . VAL A 1 109 ? 2.974 -9.618 -12.288 1.00 83.81 109 VAL A O 1
ATOM 814 N N . LEU A 1 110 ? 2.226 -8.049 -10.865 1.00 83.00 110 LEU A N 1
ATOM 815 C CA . LEU A 1 110 ? 2.388 -8.845 -9.661 1.00 83.00 110 LEU A CA 1
ATOM 816 C C . LEU A 1 110 ? 1.114 -9.637 -9.329 1.00 83.00 110 LEU A C 1
ATOM 818 O O . LEU A 1 110 ? 0.012 -9.087 -9.353 1.00 83.00 110 LEU A O 1
ATOM 822 N N . ASP A 1 111 ? 1.279 -10.914 -8.971 1.00 81.75 111 ASP A N 1
ATOM 823 C CA . ASP A 1 111 ? 0.198 -11.711 -8.390 1.00 81.75 111 ASP A CA 1
ATOM 824 C C . ASP A 1 111 ? -0.010 -11.318 -6.921 1.00 81.75 111 ASP A C 1
ATOM 826 O O . ASP A 1 111 ? 0.860 -11.515 -6.070 1.00 81.75 111 ASP A O 1
ATOM 830 N N . LEU A 1 112 ? -1.168 -10.722 -6.650 1.00 80.31 112 LEU A N 1
ATOM 831 C CA . LEU A 1 112 ? -1.594 -10.241 -5.338 1.00 80.31 112 LEU A CA 1
ATOM 832 C C . LEU A 1 112 ? -2.800 -11.034 -4.808 1.00 80.31 112 LEU A C 1
ATOM 834 O O . LEU A 1 112 ? -3.478 -10.559 -3.902 1.00 80.31 112 LEU A O 1
ATOM 838 N N . ALA A 1 113 ? -3.099 -12.219 -5.360 1.00 81.69 113 ALA A N 1
ATOM 839 C CA . ALA A 1 113 ? -4.286 -13.000 -4.993 1.00 81.69 113 ALA A CA 1
ATOM 840 C C . ALA A 1 113 ? -4.361 -13.334 -3.493 1.00 81.69 113 ALA A C 1
ATOM 842 O O . ALA A 1 113 ? -5.447 -13.351 -2.916 1.00 81.69 113 ALA A O 1
ATOM 843 N N . ASP A 1 114 ? -3.205 -13.553 -2.867 1.00 77.81 114 ASP A N 1
ATOM 844 C CA . ASP A 1 114 ? -3.096 -13.834 -1.439 1.00 77.81 114 ASP A CA 1
ATOM 845 C C . ASP A 1 114 ? -2.944 -12.567 -0.583 1.00 77.81 114 ASP A C 1
ATOM 847 O O . ASP A 1 114 ? -2.732 -12.707 0.611 1.00 77.81 114 ASP A O 1
ATOM 851 N N . TRP A 1 115 ? -3.030 -11.346 -1.127 1.00 75.69 115 TRP A N 1
ATOM 852 C CA . TRP A 1 115 ? -2.916 -10.084 -0.370 1.00 75.69 115 TRP A CA 1
ATOM 853 C C . TRP A 1 115 ? -4.284 -9.449 -0.077 1.00 75.69 115 TRP A C 1
ATOM 855 O O . TRP A 1 115 ? -5.243 -9.589 -0.840 1.00 75.69 115 TRP A O 1
ATOM 865 N N . PRO A 1 116 ? -4.381 -8.774 1.079 1.00 70.94 116 PRO A N 1
ATOM 866 C CA . PRO A 1 116 ? -4.389 -7.307 1.076 1.00 70.94 116 PRO A CA 1
ATOM 867 C C . PRO A 1 116 ? -3.113 -6.676 1.633 1.00 70.94 116 PRO A C 1
ATOM 869 O O . PRO A 1 116 ? -2.460 -7.310 2.489 1.00 70.94 116 PRO A O 1
#

Radius of gyration: 17.77 Å; Cα contacts (8 Å, |Δi|>4): 101; chains: 1; bounding box: 36×34×52 Å

Foldseek 3Di:
DFDDDDDPPDDPQDLVNLLVRVVVVLVPDPPNPDLDLPPAEAEEEARHPDQSNQVSCVVSSHHYDYDDDDDPCVVVLVVVCVVVVQKDFDADPVRHGDDPDIDGDSVPVDDQVVHD

Sequence (116 aa):
MAEILRPGNAGSNTAADHISLVKLVLDHLPGQKTCPSKSVLVRTDTAVGTHDSLEFLTKRGLSYSVGWMLPYNTPELYRQLSDLGAWGPADDTNGQPCDGADVAELTGVLDLADWP

pLDDT: mean 77.78, std 13.3, range [40.94, 92.69]

Nearest PDB structures (foldseek):
  1js6-assembly1_B  TM=3.439E-01  e=1.012E+00  Sus scrofa
  8or9-assembly1_A-2  TM=3.366E-01  e=1.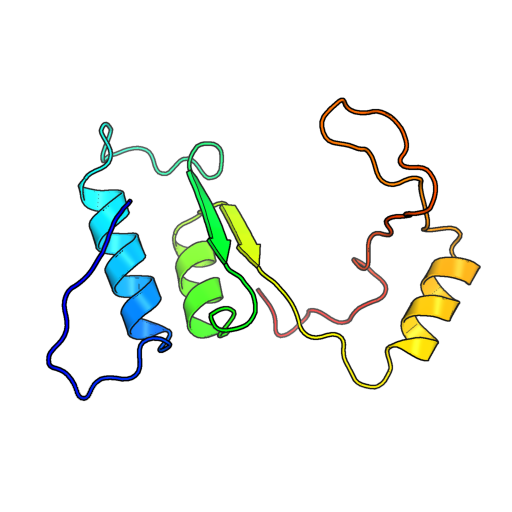012E+00  Homo sapiens
  8ora-assembly1_A-2  TM=3.512E-01  e=2.287E+00  Homo sapiens
  3k40-assembly1_B  TM=3.401E-01  e=4.510E+00  Drosophila melanogaster
  5gm2-assembly2_L  TM=2.675E-01  e=3.679E+00  Streptomyces blastmyceticus